Protein AF-A0A0P6WD63-F1 (afdb_monomer_lite)

Foldseek 3Di:
DDDDDDDDPDPPPPDDPDPPPCPDPCDPLNVQLVCLLQVLLVVQLVVLLVVQLVVLLVVLVVVPPPDDPCPSSCRSVVPRNVVSNVVRNVVSNVVSNVVSVD

Structure (mmCIF, N/CA/C/O backbone):
data_AF-A0A0P6WD63-F1
#
_entry.id   AF-A0A0P6WD63-F1
#
loop_
_atom_site.group_PDB
_atom_site.id
_atom_site.type_symbol
_atom_site.label_atom_id
_atom_site.label_alt_id
_atom_site.label_comp_id
_atom_site.label_asym_id
_atom_site.label_entity_id
_atom_site.label_seq_id
_atom_site.pdbx_PDB_ins_code
_atom_site.Cartn_x
_atom_site.Cartn_y
_atom_site.Cartn_z
_atom_site.occupancy
_atom_site.B_iso_or_equiv
_atom_site.auth_seq_id
_atom_site.auth_comp_id
_atom_site.auth_asym_id
_atom_site.auth_atom_id
_atom_site.pdbx_PDB_model_num
ATOM 1 N N . MET A 1 1 ? -36.103 63.529 43.605 1.00 38.47 1 MET A N 1
ATOM 2 C CA . MET A 1 1 ? -34.718 63.328 44.066 1.00 38.47 1 MET A CA 1
ATOM 3 C C . MET A 1 1 ? -34.269 62.035 43.418 1.00 38.47 1 MET A C 1
ATOM 5 O O . MET A 1 1 ? -34.887 61.037 43.757 1.00 38.47 1 MET A O 1
ATOM 9 N N . THR A 1 2 ? -33.337 62.151 42.452 1.00 42.25 2 THR A N 1
ATOM 10 C CA . THR A 1 2 ? -32.570 61.103 41.723 1.00 42.25 2 THR A CA 1
ATOM 11 C C . THR A 1 2 ? -33.393 60.052 40.963 1.00 42.25 2 THR A C 1
ATOM 13 O O . THR A 1 2 ? -34.402 59.584 41.469 1.00 42.25 2 THR A O 1
ATOM 16 N N . ASP A 1 3 ? -33.056 59.555 39.786 1.00 40.28 3 ASP A N 1
ATOM 17 C CA . ASP A 1 3 ? -32.062 59.823 38.741 1.00 40.28 3 ASP A CA 1
ATOM 18 C C . ASP A 1 3 ? -32.488 58.919 37.557 1.00 40.28 3 ASP A C 1
ATOM 20 O O . ASP A 1 3 ? -33.380 58.088 37.731 1.00 40.28 3 ASP A O 1
ATOM 24 N N . GLU A 1 4 ? -31.915 59.153 36.374 1.00 43.72 4 GLU A N 1
ATOM 25 C CA . GLU A 1 4 ? -31.454 58.146 35.390 1.00 43.72 4 GLU A CA 1
ATOM 26 C C . GLU A 1 4 ? -32.253 56.812 35.268 1.00 43.72 4 GLU A C 1
ATOM 28 O O . GLU A 1 4 ? -32.447 56.058 36.208 1.00 43.72 4 GLU A O 1
ATOM 33 N N . ASP A 1 5 ? -32.743 56.387 34.104 1.00 47.78 5 ASP A N 1
ATOM 34 C CA . ASP A 1 5 ? -31.861 56.026 33.005 1.00 47.78 5 ASP A CA 1
ATOM 35 C C . ASP A 1 5 ? -32.615 55.829 31.685 1.00 47.78 5 ASP A C 1
ATOM 37 O O . ASP A 1 5 ? -33.644 55.157 31.567 1.00 47.78 5 ASP A O 1
ATOM 41 N N . THR A 1 6 ? -31.997 56.403 30.664 1.00 50.84 6 THR A N 1
ATOM 42 C CA . THR A 1 6 ? -32.106 56.009 29.264 1.00 50.84 6 THR A CA 1
ATOM 43 C C . THR A 1 6 ? -31.570 54.579 29.139 1.00 50.84 6 THR A C 1
ATOM 45 O O . THR A 1 6 ? -30.639 54.241 29.849 1.00 50.84 6 THR A O 1
ATOM 48 N N . HIS A 1 7 ? -32.102 53.739 28.245 1.00 36.56 7 HIS A N 1
ATOM 49 C CA . HIS A 1 7 ? -31.301 52.969 27.275 1.00 36.56 7 HIS A CA 1
ATOM 50 C C . HIS A 1 7 ? -32.031 51.752 26.688 1.00 36.56 7 HIS A C 1
ATOM 52 O O . HIS A 1 7 ? -32.394 50.792 27.357 1.00 36.56 7 HIS A O 1
ATOM 58 N N . ALA A 1 8 ? -32.080 51.793 25.356 1.00 45.19 8 ALA A N 1
ATOM 59 C CA . ALA A 1 8 ? -31.787 50.678 24.468 1.00 45.19 8 ALA A CA 1
ATOM 60 C C . ALA A 1 8 ? -32.745 49.480 24.494 1.00 45.19 8 ALA A C 1
ATOM 62 O O . ALA A 1 8 ? -32.456 48.411 25.027 1.00 45.19 8 ALA A O 1
ATOM 63 N N . THR A 1 9 ? -33.792 49.597 23.679 1.00 40.25 9 THR A N 1
ATOM 64 C CA . THR A 1 9 ? -34.333 48.466 22.920 1.00 40.25 9 THR A CA 1
ATOM 65 C C . THR A 1 9 ? -33.248 47.954 21.961 1.00 40.25 9 THR A C 1
ATOM 67 O O . THR A 1 9 ? -33.247 48.249 20.769 1.00 40.25 9 THR A O 1
ATOM 70 N N . ALA A 1 10 ? -32.266 47.221 22.486 1.00 49.31 10 ALA A N 1
ATOM 71 C CA . ALA A 1 10 ? -31.372 46.418 21.675 1.00 49.31 10 ALA A CA 1
ATOM 72 C C . ALA A 1 10 ? -32.185 45.216 21.190 1.00 49.31 10 ALA A C 1
ATOM 74 O O . ALA A 1 10 ? -32.383 44.242 21.915 1.00 49.31 10 ALA A O 1
ATOM 75 N N . THR A 1 11 ? -32.694 45.291 19.961 1.00 48.81 11 THR A N 1
ATOM 76 C CA . THR A 1 11 ? -33.165 44.120 19.221 1.00 48.81 11 THR A CA 1
ATOM 77 C C . THR A 1 11 ? -31.967 43.211 18.977 1.00 48.81 11 THR A C 1
ATOM 79 O O . THR A 1 11 ? -31.318 43.262 17.932 1.00 48.81 11 THR A O 1
ATOM 82 N N . GLY A 1 12 ? -31.643 42.407 19.986 1.00 41.44 12 GLY A N 1
ATOM 83 C CA . GLY A 1 12 ? -30.788 41.247 19.858 1.00 41.44 12 GLY A CA 1
ATOM 84 C C . GLY A 1 12 ? -31.459 40.296 18.884 1.00 41.44 12 GLY A C 1
ATOM 85 O O . GLY A 1 12 ? -32.432 39.627 19.218 1.00 41.44 12 GLY A O 1
ATOM 86 N N . HIS A 1 13 ? -30.954 40.280 17.658 1.00 47.91 13 HIS A N 1
ATOM 87 C CA . HIS A 1 13 ? -31.200 39.231 16.687 1.00 47.91 13 HIS A CA 1
ATOM 88 C C . HIS A 1 13 ? -30.558 37.956 17.255 1.00 47.91 13 HIS A C 1
ATOM 90 O O . HIS A 1 13 ? -29.394 37.656 16.998 1.00 47.91 13 HIS A O 1
ATOM 96 N N . THR A 1 14 ? -31.274 37.251 18.131 1.00 54.03 14 THR A N 1
ATOM 97 C CA . THR A 1 14 ? -30.850 35.950 18.639 1.00 54.03 14 THR A CA 1
ATOM 98 C C . THR A 1 14 ? -30.989 34.948 17.503 1.00 54.03 14 THR A C 1
ATOM 100 O O . THR A 1 14 ? -32.047 34.369 17.265 1.00 54.03 14 THR A O 1
ATOM 103 N N . ALA A 1 15 ? -29.898 34.768 16.757 1.00 58.16 15 ALA A N 1
ATOM 104 C CA . ALA A 1 15 ? -29.718 33.593 15.922 1.00 58.16 15 ALA A CA 1
ATOM 105 C C . ALA A 1 15 ? -29.989 32.339 16.783 1.00 58.16 15 ALA A C 1
AT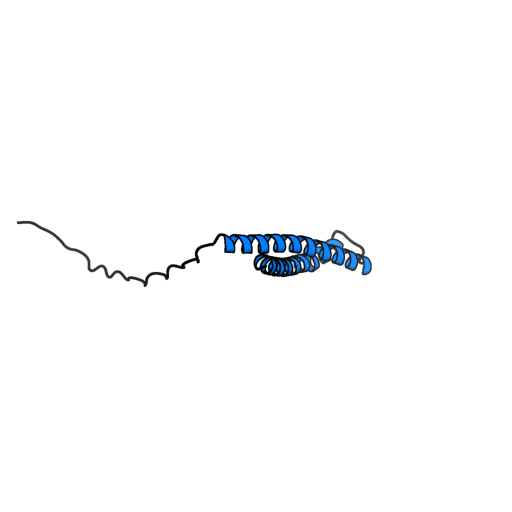OM 107 O O . ALA A 1 15 ? -29.570 32.307 17.947 1.00 58.16 15 ALA A O 1
ATOM 108 N N . PRO A 1 16 ? -30.712 31.329 16.266 1.00 61.19 16 PRO A N 1
ATOM 109 C CA . PRO A 1 16 ? -30.975 30.112 17.021 1.00 61.19 16 PRO A CA 1
ATOM 110 C C . PRO A 1 16 ? -29.643 29.474 17.448 1.00 61.19 16 PRO A C 1
ATOM 112 O O . PRO A 1 16 ? -28.690 29.499 16.664 1.00 61.19 16 PRO A O 1
ATOM 115 N N . PRO A 1 17 ? -29.548 28.926 18.674 1.00 59.34 17 PRO A N 1
ATOM 116 C CA . PRO A 1 17 ? -28.318 28.321 19.163 1.00 59.34 17 PRO A CA 1
ATOM 117 C C . PRO A 1 17 ? -27.873 27.225 18.194 1.00 59.34 17 PRO A C 1
ATOM 119 O O . PRO A 1 17 ? -28.625 26.294 17.900 1.00 59.34 17 PRO A O 1
ATOM 122 N N . GLU A 1 18 ? -26.651 27.371 17.685 1.00 65.25 18 GLU A N 1
ATOM 123 C CA . GLU A 1 18 ? -25.957 26.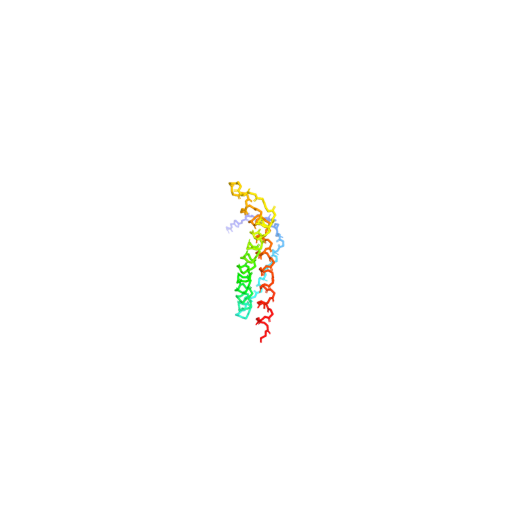368 16.886 1.00 65.25 18 GLU A CA 1
ATOM 124 C C . GLU A 1 18 ? -26.098 25.007 17.590 1.00 65.25 18 GLU A C 1
ATOM 126 O O . GLU A 1 18 ? -25.790 24.916 18.784 1.00 65.25 18 GLU A O 1
ATOM 131 N N . PRO A 1 19 ? -26.622 23.956 16.927 1.00 56.69 19 PRO A N 1
ATOM 132 C CA . PRO A 1 19 ? -26.826 22.682 17.588 1.00 56.69 19 PRO A CA 1
ATOM 133 C C . PRO A 1 19 ? -25.457 22.180 18.023 1.00 56.69 19 PRO A C 1
ATOM 135 O O . PRO A 1 19 ? -24.610 21.860 17.187 1.00 56.69 19 PRO A O 1
ATOM 138 N N . ALA A 1 20 ? -25.246 22.148 19.340 1.00 57.97 20 ALA A N 1
ATOM 139 C CA . ALA A 1 20 ? -24.062 21.597 19.963 1.00 57.97 20 ALA A CA 1
ATOM 140 C C . ALA A 1 20 ? -23.801 20.230 19.330 1.00 57.97 20 ALA A C 1
ATOM 142 O O . ALA A 1 20 ? -24.525 19.262 19.576 1.00 57.97 20 ALA A O 1
ATOM 143 N N . ARG A 1 21 ? -22.792 20.177 18.454 1.00 59.53 21 ARG A N 1
ATOM 144 C CA . ARG A 1 21 ? -22.310 18.963 17.806 1.00 59.53 21 ARG A CA 1
ATOM 145 C C . ARG A 1 21 ? -21.730 18.095 18.914 1.00 59.53 21 ARG A C 1
ATOM 147 O O . ARG A 1 21 ? -20.534 18.137 19.194 1.00 59.53 21 ARG A O 1
ATOM 154 N N . THR A 1 22 ? -22.602 17.348 19.576 1.00 54.69 22 THR A N 1
ATOM 155 C CA . THR A 1 22 ? -22.274 16.331 20.563 1.00 54.69 22 THR A CA 1
ATOM 156 C C . THR A 1 22 ? -21.496 15.254 19.827 1.00 54.69 22 THR A C 1
ATOM 158 O O . THR A 1 22 ? -22.046 14.338 19.221 1.00 54.69 22 THR A O 1
ATOM 161 N N . ARG A 1 23 ? -20.167 15.401 19.807 1.00 61.16 23 ARG A N 1
ATOM 162 C CA . ARG A 1 23 ? -19.290 14.282 19.474 1.00 61.16 23 ARG A CA 1
ATOM 163 C C . ARG A 1 23 ? -19.625 13.193 20.497 1.00 61.16 23 ARG A C 1
ATOM 165 O O . ARG A 1 23 ? -19.581 13.494 21.691 1.00 61.16 23 ARG A O 1
ATOM 172 N N . PRO A 1 24 ? -20.015 11.982 20.070 1.00 60.38 24 PRO A N 1
ATOM 173 C CA . PRO A 1 24 ? -20.307 10.914 21.012 1.00 60.38 24 PRO A CA 1
ATOM 174 C C . PRO A 1 24 ? -19.092 10.705 21.929 1.00 60.38 24 PRO A C 1
ATOM 176 O O . PRO A 1 24 ? -17.956 10.888 21.473 1.00 60.38 24 PRO A O 1
ATOM 179 N N . PRO A 1 25 ? -19.303 10.366 23.214 1.00 62.06 25 PRO A N 1
ATOM 180 C CA . PRO A 1 25 ? -18.204 10.143 24.140 1.00 62.06 25 PRO A CA 1
ATOM 181 C C . PRO A 1 25 ? -17.294 9.048 23.578 1.00 62.06 25 PRO A C 1
ATOM 183 O O . PRO A 1 25 ? -17.750 7.951 23.253 1.00 62.06 25 PRO A O 1
ATOM 186 N N . VAL A 1 26 ? -16.007 9.362 23.422 1.00 68.38 26 VAL A N 1
ATOM 187 C CA . VAL A 1 26 ? -15.012 8.411 22.920 1.00 68.38 26 VAL A CA 1
ATOM 188 C C . VAL A 1 26 ? -14.806 7.353 24.003 1.00 68.38 26 VAL A C 1
ATOM 190 O O . VAL A 1 26 ? -14.201 7.625 25.037 1.00 68.38 26 VAL A O 1
ATOM 193 N N . THR A 1 27 ? -15.360 6.156 23.813 1.00 79.56 27 THR A N 1
ATOM 194 C CA . THR A 1 27 ? -15.229 5.061 24.783 1.00 79.56 27 THR A CA 1
ATOM 195 C C . THR A 1 27 ? -13.879 4.362 24.619 1.00 79.56 27 THR A C 1
ATOM 197 O O . THR A 1 27 ? -13.335 4.292 23.513 1.00 79.56 27 THR A O 1
ATOM 200 N N . VAL A 1 28 ? -13.335 3.796 25.700 1.00 76.94 28 VAL A N 1
ATOM 201 C CA . VAL A 1 28 ? -12.105 2.974 25.658 1.00 76.94 28 VAL A CA 1
ATOM 202 C C . VAL A 1 28 ? -12.198 1.822 24.651 1.00 76.94 28 VAL A C 1
ATOM 204 O O . VAL A 1 28 ? -11.210 1.472 24.008 1.00 76.94 28 VAL A O 1
ATOM 207 N N . GLU A 1 29 ? -13.398 1.286 24.455 1.00 75.06 29 GLU A N 1
ATOM 208 C CA . GLU A 1 29 ? -13.683 0.231 23.486 1.00 75.06 29 GLU A CA 1
ATOM 209 C C . GLU A 1 29 ? -13.634 0.746 22.040 1.00 75.06 29 GLU A C 1
ATOM 211 O O . GLU A 1 29 ? -12.960 0.152 21.198 1.00 75.06 29 GLU A O 1
ATOM 216 N N . SER A 1 30 ? -14.204 1.931 21.773 1.00 74.31 30 SER A N 1
ATOM 217 C CA . SER A 1 30 ? -14.081 2.597 20.468 1.00 74.31 30 SER A CA 1
ATOM 218 C C . SER A 1 30 ? -12.627 2.954 20.129 1.00 74.31 30 SER A C 1
ATOM 220 O O . SER A 1 30 ? -12.203 2.804 18.984 1.00 74.31 30 SER A O 1
ATOM 222 N N . LEU A 1 31 ? -11.817 3.340 21.123 1.00 78.75 31 LEU A N 1
ATOM 223 C CA . LEU A 1 31 ? -10.382 3.589 20.943 1.00 78.75 31 LEU A CA 1
ATOM 224 C C . LEU A 1 31 ? -9.620 2.311 20.581 1.00 78.75 31 LEU A C 1
ATOM 226 O O . LEU A 1 31 ? -8.703 2.356 19.759 1.00 78.75 31 LEU A O 1
ATOM 230 N N . ARG A 1 32 ? -9.999 1.166 21.162 1.00 80.19 32 ARG A N 1
ATOM 231 C CA . ARG A 1 32 ? -9.395 -0.136 20.850 1.00 80.19 32 ARG A CA 1
ATOM 232 C C . ARG A 1 32 ? -9.730 -0.582 19.427 1.00 80.19 32 ARG A C 1
ATOM 234 O O . ARG A 1 32 ? -8.825 -1.004 18.709 1.00 80.19 32 ARG A O 1
ATOM 241 N N . GLU A 1 33 ? -10.984 -0.417 19.002 1.00 78.50 33 GLU A N 1
ATOM 242 C CA . GLU A 1 33 ? -11.430 -0.713 17.633 1.00 78.50 33 GLU A CA 1
ATOM 243 C C . GLU A 1 33 ? -10.726 0.186 16.607 1.00 78.50 33 GLU A C 1
ATOM 245 O O . GLU A 1 33 ? -10.215 -0.304 15.598 1.00 78.50 33 GLU A O 1
ATOM 250 N N . ILE A 1 34 ? -10.612 1.489 16.889 1.00 81.00 34 ILE A N 1
ATOM 251 C CA . ILE A 1 34 ? -9.902 2.441 16.024 1.00 81.00 34 ILE A CA 1
ATOM 252 C C . ILE A 1 34 ? -8.415 2.094 15.940 1.00 81.00 34 ILE A C 1
ATOM 254 O O . ILE A 1 34 ? -7.858 2.076 14.845 1.00 81.00 34 ILE A O 1
ATOM 258 N N . ARG A 1 35 ? -7.761 1.779 17.065 1.00 84.44 35 ARG A N 1
ATOM 259 C CA . ARG A 1 35 ? -6.333 1.431 17.081 1.00 84.44 35 ARG A CA 1
ATOM 260 C C . ARG A 1 35 ? -6.053 0.130 16.337 1.00 84.44 35 ARG A C 1
ATOM 262 O O . ARG A 1 35 ? -5.056 0.053 15.624 1.00 84.44 35 ARG A O 1
ATOM 269 N N . ALA A 1 36 ? -6.925 -0.868 16.468 1.00 80.94 36 ALA A N 1
ATOM 270 C CA . ALA A 1 36 ? -6.829 -2.103 15.702 1.00 80.94 36 ALA A CA 1
ATOM 271 C C . ALA A 1 36 ? -7.028 -1.833 14.202 1.00 80.94 36 ALA A C 1
ATOM 273 O O . ALA A 1 36 ? -6.172 -2.202 13.402 1.00 80.94 36 ALA A O 1
ATOM 274 N N . ALA A 1 37 ? -8.091 -1.124 13.815 1.00 79.31 37 ALA A N 1
ATOM 275 C CA . ALA A 1 37 ? -8.345 -0.767 12.420 1.00 79.31 37 ALA A CA 1
ATOM 276 C C . ALA A 1 37 ? -7.196 0.047 11.801 1.00 79.31 37 ALA A C 1
ATOM 278 O O . ALA A 1 37 ? -6.798 -0.227 10.672 1.00 79.31 37 ALA A O 1
ATOM 279 N N . LEU A 1 38 ? -6.624 0.996 12.547 1.00 85.56 38 LEU A N 1
ATOM 280 C CA . LEU A 1 38 ? -5.480 1.796 12.112 1.00 85.56 38 LEU A CA 1
ATOM 281 C C . LEU A 1 38 ? -4.204 0.949 12.015 1.00 85.56 38 LEU A C 1
ATOM 283 O O . LEU A 1 38 ? -3.481 1.050 11.031 1.00 85.56 38 LEU A O 1
ATOM 287 N N . GLY A 1 39 ? -3.942 0.082 12.997 1.00 86.38 39 GLY A N 1
ATOM 288 C CA . GLY A 1 39 ? -2.767 -0.791 13.013 1.00 86.38 39 GLY A CA 1
ATOM 289 C C . GLY A 1 39 ? -2.765 -1.788 11.855 1.00 86.38 39 GLY A C 1
ATOM 290 O O . GLY A 1 39 ? -1.794 -1.858 11.105 1.00 86.38 39 GLY A O 1
ATOM 291 N N . TYR A 1 40 ? -3.872 -2.509 11.656 1.00 84.56 40 TYR A N 1
ATOM 292 C CA . TYR A 1 40 ? -4.018 -3.421 10.518 1.00 84.56 40 TYR A CA 1
ATOM 293 C C . TYR A 1 40 ? -4.107 -2.661 9.188 1.00 84.56 40 TYR A C 1
ATOM 295 O O . TYR A 1 40 ? -3.540 -3.117 8.200 1.00 84.56 40 TYR A O 1
ATOM 303 N N . GLY A 1 41 ? -4.747 -1.489 9.157 1.00 83.56 41 GLY A N 1
ATOM 304 C CA . GLY A 1 41 ? -4.788 -0.616 7.982 1.00 83.56 41 GLY A CA 1
ATOM 305 C C . GLY A 1 41 ? -3.393 -0.200 7.518 1.00 83.56 41 GLY A C 1
ATOM 306 O O . GLY A 1 41 ? -3.057 -0.399 6.356 1.00 83.56 41 GLY A O 1
ATOM 307 N N . ILE A 1 42 ? -2.548 0.301 8.423 1.00 88.69 42 ILE A N 1
ATOM 308 C CA . ILE A 1 42 ? -1.164 0.690 8.108 1.00 88.69 42 ILE A CA 1
ATOM 309 C C . ILE A 1 42 ? -0.326 -0.536 7.727 1.00 88.69 42 ILE A C 1
ATOM 311 O O . ILE A 1 42 ? 0.420 -0.489 6.752 1.00 88.69 42 ILE A O 1
ATOM 315 N N . LEU A 1 43 ? -0.467 -1.653 8.447 1.00 88.69 43 LEU A N 1
ATOM 316 C CA . LEU A 1 43 ? 0.279 -2.876 8.146 1.00 88.69 43 LEU A CA 1
ATOM 317 C C . LEU A 1 43 ? -0.003 -3.371 6.720 1.00 88.69 43 LEU A C 1
ATOM 319 O O . LEU A 1 43 ? 0.923 -3.592 5.941 1.00 88.69 43 LEU A O 1
ATOM 323 N N . PHE A 1 44 ? -1.278 -3.505 6.356 1.00 86.69 44 PHE A N 1
ATOM 324 C CA . PHE A 1 44 ? -1.653 -3.948 5.015 1.00 86.69 44 PHE A CA 1
ATOM 325 C C . PHE A 1 44 ? -1.432 -2.874 3.949 1.00 86.69 44 PHE A C 1
ATOM 327 O O . PHE A 1 44 ? -1.204 -3.236 2.800 1.00 86.69 44 PHE A O 1
ATOM 334 N N . MET A 1 45 ? -1.440 -1.584 4.295 1.00 87.25 45 MET A N 1
ATOM 335 C CA . MET A 1 45 ? -0.996 -0.515 3.396 1.00 87.25 45 MET A CA 1
ATOM 336 C C . MET A 1 45 ? 0.463 -0.738 2.986 1.00 87.25 45 MET A C 1
ATOM 338 O O . MET A 1 45 ? 0.755 -0.759 1.796 1.00 87.25 45 MET A O 1
ATOM 342 N N . VAL A 1 46 ? 1.369 -0.972 3.943 1.00 88.38 46 VAL A N 1
ATOM 343 C CA . VAL A 1 46 ? 2.791 -1.225 3.647 1.00 88.38 46 VAL A CA 1
ATOM 344 C C . VAL A 1 46 ? 2.965 -2.507 2.831 1.00 88.38 46 VAL A C 1
ATOM 346 O O . VAL A 1 46 ? 3.670 -2.494 1.824 1.00 88.38 46 VAL A O 1
ATOM 349 N N . ILE A 1 47 ? 2.287 -3.594 3.213 1.00 90.19 47 ILE A N 1
ATOM 350 C CA . ILE A 1 47 ? 2.350 -4.871 2.484 1.00 90.19 47 ILE A CA 1
ATOM 351 C C . ILE A 1 47 ? 1.812 -4.709 1.058 1.00 90.19 47 ILE A C 1
ATOM 353 O O . ILE A 1 47 ? 2.472 -5.108 0.104 1.00 90.19 47 ILE A O 1
ATOM 357 N N . GLY A 1 48 ? 0.636 -4.101 0.900 1.00 85.94 48 GLY A N 1
ATOM 358 C CA . GLY A 1 48 ? 0.004 -3.880 -0.398 1.00 85.94 48 GLY A CA 1
ATOM 359 C C . GLY A 1 48 ? 0.846 -2.982 -1.297 1.00 85.94 48 GLY A C 1
ATOM 360 O O . GLY A 1 48 ? 1.083 -3.329 -2.452 1.00 85.94 48 GLY A O 1
ATOM 361 N N . GLY A 1 49 ? 1.368 -1.879 -0.755 1.00 85.88 49 GLY A N 1
ATOM 362 C CA . GLY A 1 49 ? 2.290 -0.989 -1.457 1.00 85.88 49 GLY A CA 1
ATOM 363 C C . GLY A 1 49 ? 3.561 -1.709 -1.903 1.00 85.88 49 GLY A C 1
ATOM 364 O O . GLY A 1 49 ? 3.948 -1.589 -3.063 1.00 85.88 49 GLY A O 1
ATOM 365 N N . PHE A 1 50 ? 4.173 -2.513 -1.029 1.00 86.81 50 PHE A N 1
ATOM 366 C CA . PHE A 1 50 ? 5.366 -3.290 -1.364 1.00 86.81 50 PHE A CA 1
ATOM 367 C C . PHE A 1 50 ? 5.088 -4.321 -2.465 1.00 86.81 50 PHE A C 1
ATOM 369 O O . PHE A 1 50 ? 5.785 -4.332 -3.477 1.00 86.81 50 PHE A O 1
ATOM 376 N N . VAL A 1 51 ? 4.037 -5.136 -2.317 1.00 87.75 51 VAL A N 1
ATOM 377 C CA . VAL A 1 51 ? 3.668 -6.184 -3.285 1.00 87.75 51 VAL A CA 1
ATOM 378 C C . VAL A 1 51 ? 3.345 -5.590 -4.654 1.00 87.75 51 VAL A C 1
ATOM 380 O O . VAL A 1 51 ? 3.850 -6.077 -5.663 1.00 87.75 51 VAL A O 1
ATOM 383 N N . PHE A 1 52 ? 2.551 -4.519 -4.711 1.00 84.81 52 PHE A N 1
ATOM 384 C CA . PHE A 1 52 ? 2.211 -3.877 -5.981 1.00 84.81 52 PHE A CA 1
ATOM 385 C C . PHE A 1 52 ? 3.402 -3.169 -6.617 1.00 84.81 52 PHE A C 1
ATOM 387 O O . PHE A 1 52 ? 3.558 -3.232 -7.831 1.00 84.81 52 PHE A O 1
ATOM 394 N N . THR A 1 53 ? 4.265 -2.529 -5.827 1.00 83.44 53 THR A N 1
ATOM 395 C CA . THR A 1 53 ? 5.490 -1.918 -6.360 1.00 83.44 53 THR A CA 1
ATOM 396 C C . THR A 1 53 ? 6.384 -2.989 -6.983 1.00 83.44 53 THR A C 1
ATOM 398 O O . THR A 1 53 ? 6.859 -2.817 -8.102 1.00 83.44 53 THR A O 1
ATOM 401 N N . LEU A 1 54 ? 6.550 -4.129 -6.306 1.00 84.94 54 LEU A N 1
ATOM 402 C CA . LEU A 1 54 ? 7.345 -5.259 -6.786 1.00 84.94 54 LEU A CA 1
ATOM 403 C C . LEU A 1 54 ? 6.726 -5.900 -8.042 1.00 84.94 54 LEU A C 1
ATOM 405 O O . LEU A 1 54 ? 7.442 -6.199 -8.996 1.00 84.94 54 LEU A O 1
ATOM 409 N N . ALA A 1 55 ? 5.395 -6.013 -8.095 1.00 84.56 55 ALA A N 1
ATOM 410 C CA . ALA A 1 55 ? 4.665 -6.426 -9.293 1.00 84.56 55 ALA A CA 1
ATOM 411 C C . ALA A 1 55 ? 4.835 -5.428 -10.453 1.00 84.56 55 ALA A C 1
ATOM 413 O O . ALA A 1 55 ? 5.034 -5.846 -11.590 1.00 84.56 55 ALA A O 1
ATOM 414 N N . GLY A 1 56 ? 4.819 -4.123 -10.170 1.00 80.25 56 GLY A N 1
ATOM 415 C CA . GLY A 1 56 ? 5.082 -3.070 -11.149 1.00 80.25 56 GLY A CA 1
ATOM 416 C C . GLY A 1 56 ? 6.497 -3.165 -11.721 1.00 80.25 56 GLY A C 1
ATOM 417 O O . GLY A 1 56 ? 6.664 -3.110 -12.934 1.00 80.25 56 GLY A O 1
ATOM 418 N N . PHE A 1 57 ? 7.512 -3.383 -10.878 1.00 79.38 57 PHE A N 1
ATOM 419 C CA . PHE A 1 57 ? 8.882 -3.637 -11.343 1.00 79.38 57 PHE A CA 1
ATOM 420 C C . PHE A 1 57 ? 8.972 -4.901 -12.208 1.00 79.38 57 PHE A C 1
ATOM 422 O O . PH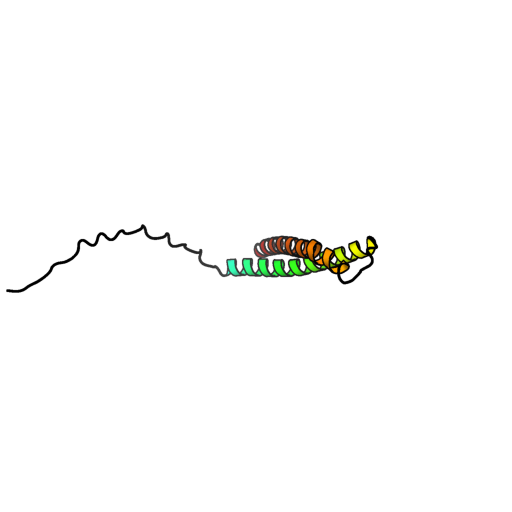E A 1 57 ? 9.623 -4.875 -13.251 1.00 79.38 57 PHE A O 1
ATOM 429 N N . GLY A 1 58 ? 8.289 -5.982 -11.819 1.00 80.12 58 GLY A N 1
ATOM 430 C CA . GLY A 1 58 ? 8.215 -7.211 -12.613 1.00 80.12 58 GLY A CA 1
ATOM 431 C C . GLY A 1 58 ? 7.548 -7.004 -13.976 1.00 80.12 58 GLY A C 1
ATOM 432 O O . GLY A 1 58 ? 8.052 -7.486 -14.988 1.00 80.12 58 GLY A O 1
ATOM 433 N N . PHE A 1 59 ? 6.460 -6.234 -14.023 1.00 79.69 59 PHE A N 1
ATOM 434 C CA . PHE A 1 59 ? 5.769 -5.879 -15.262 1.00 79.69 59 PHE A CA 1
ATOM 435 C C . PHE A 1 59 ? 6.667 -5.067 -16.202 1.00 79.69 59 PHE A C 1
ATOM 437 O O . PHE A 1 59 ? 6.801 -5.406 -17.377 1.00 79.69 59 PHE A O 1
ATOM 444 N N . THR A 1 60 ? 7.336 -4.041 -15.675 1.00 74.50 60 THR A N 1
ATOM 445 C CA . THR A 1 60 ? 8.287 -3.220 -16.436 1.00 74.50 60 THR A CA 1
ATOM 446 C C . THR A 1 60 ? 9.455 -4.058 -16.970 1.00 74.50 60 THR A C 1
ATOM 448 O O . THR A 1 60 ? 9.859 -3.887 -18.119 1.00 74.50 60 THR A O 1
ATOM 451 N N . ALA A 1 61 ? 9.963 -5.009 -16.177 1.00 76.38 61 ALA A N 1
ATOM 452 C CA . ALA A 1 61 ? 11.016 -5.927 -16.605 1.00 76.38 61 ALA A CA 1
ATOM 453 C C . ALA A 1 61 ? 10.552 -6.886 -17.720 1.00 76.38 61 ALA A C 1
ATOM 455 O O . ALA A 1 61 ? 11.300 -7.120 -18.667 1.00 76.38 61 ALA A O 1
ATOM 456 N N . MET A 1 62 ? 9.320 -7.408 -17.647 1.00 77.75 62 MET A N 1
ATOM 457 C CA . MET A 1 62 ? 8.749 -8.274 -18.691 1.00 77.75 62 MET A CA 1
ATOM 458 C C . MET A 1 62 ? 8.476 -7.535 -20.002 1.00 77.75 62 MET A C 1
ATOM 460 O O . MET A 1 62 ? 8.674 -8.103 -21.072 1.00 77.75 62 MET A O 1
ATOM 464 N N . MET A 1 63 ? 8.035 -6.278 -19.933 1.00 74.88 63 MET A N 1
ATOM 465 C CA . MET A 1 63 ? 7.713 -5.480 -21.120 1.00 74.88 63 MET A CA 1
ATOM 466 C C . MET A 1 63 ? 8.950 -4.985 -21.885 1.00 74.88 63 MET A C 1
ATOM 468 O O . MET A 1 63 ? 8.808 -4.357 -22.931 1.00 74.88 63 MET A O 1
ATOM 472 N N . GLY A 1 64 ? 10.166 -5.262 -21.397 1.00 65.88 64 GLY A N 1
ATOM 473 C CA . GLY A 1 64 ? 11.406 -4.962 -22.116 1.00 65.88 64 GLY A CA 1
ATOM 474 C C . GLY A 1 64 ? 11.657 -3.468 -22.330 1.00 65.88 64 GLY A C 1
ATOM 475 O O . GLY A 1 64 ? 12.472 -3.099 -23.174 1.00 65.88 64 GLY A O 1
ATOM 476 N N . THR A 1 65 ? 10.971 -2.594 -21.584 1.00 62.34 65 THR A N 1
ATOM 477 C CA . THR A 1 65 ? 11.197 -1.152 -21.655 1.00 62.34 65 THR A CA 1
ATOM 478 C C . THR A 1 65 ? 12.568 -0.868 -21.056 1.00 62.34 65 THR A C 1
ATOM 480 O O . THR A 1 65 ? 12.740 -0.887 -19.837 1.00 62.34 65 THR A O 1
ATOM 483 N N . SER A 1 66 ? 13.566 -0.656 -21.909 1.00 58.16 66 SER A N 1
ATOM 484 C CA . SER A 1 66 ? 14.912 -0.261 -21.506 1.00 58.16 66 SER A CA 1
ATOM 485 C C . SER A 1 66 ? 14.828 0.976 -20.610 1.00 58.16 66 SER A C 1
ATOM 487 O O . SER A 1 66 ? 14.359 2.028 -21.043 1.00 58.16 66 SER A O 1
ATOM 489 N N . CYS A 1 67 ? 15.239 0.823 -19.350 1.00 62.88 67 CYS A N 1
ATOM 490 C CA . CYS A 1 67 ? 15.172 1.843 -18.311 1.00 62.88 67 CYS A CA 1
ATOM 491 C C . CYS A 1 67 ? 16.109 3.020 -18.607 1.00 62.88 67 CYS A C 1
ATOM 493 O O . CYS A 1 67 ? 17.187 3.122 -18.030 1.00 62.88 67 CYS A O 1
ATOM 495 N N . PHE A 1 68 ? 15.698 3.922 -19.493 1.00 53.53 68 PHE A N 1
ATOM 496 C CA . PHE A 1 68 ? 16.303 5.243 -19.603 1.00 53.53 68 PHE A CA 1
ATOM 497 C C . PHE A 1 68 ? 15.839 6.084 -18.401 1.00 53.53 68 PHE A C 1
ATOM 499 O O . PHE A 1 68 ? 14.640 6.255 -18.184 1.00 53.53 68 PHE A O 1
ATOM 506 N N . GLU A 1 69 ? 16.791 6.516 -17.569 1.00 52.38 69 GLU A N 1
ATOM 507 C CA . GLU A 1 69 ? 16.654 7.571 -16.546 1.00 52.38 69 GLU A CA 1
ATOM 508 C C . GLU A 1 69 ? 15.321 7.608 -15.765 1.00 52.38 69 GLU A C 1
ATOM 510 O O . GLU A 1 69 ? 14.531 8.542 -15.862 1.00 52.38 69 GLU A O 1
ATOM 515 N N . GLY A 1 70 ? 15.043 6.590 -14.945 1.00 57.38 70 GLY A N 1
ATOM 516 C CA . GLY A 1 70 ? 13.973 6.677 -13.937 1.00 57.38 70 GLY A CA 1
ATOM 517 C C . GLY A 1 70 ? 12.543 6.416 -14.429 1.00 57.38 70 GLY A C 1
ATOM 518 O O . GLY A 1 70 ? 11.651 6.241 -13.595 1.00 57.38 70 GLY A O 1
ATOM 519 N N . PHE A 1 71 ? 12.312 6.255 -15.737 1.00 61.84 71 PHE A N 1
ATOM 520 C CA . PHE A 1 71 ? 10.986 5.900 -16.274 1.00 61.84 71 PHE A CA 1
ATOM 521 C C . PHE A 1 71 ? 10.482 4.539 -15.758 1.00 61.84 71 PHE A C 1
ATOM 523 O O . PHE A 1 71 ? 9.292 4.355 -15.497 1.00 61.84 71 PHE A O 1
ATOM 530 N N . CYS A 1 72 ? 11.409 3.606 -15.511 1.00 66.00 72 CYS A N 1
ATOM 531 C CA . CYS A 1 72 ? 11.097 2.283 -14.968 1.00 66.00 72 CYS A CA 1
ATOM 532 C C . CYS A 1 72 ? 10.566 2.299 -13.536 1.00 66.00 72 CYS A C 1
ATOM 534 O O . CYS A 1 72 ? 9.846 1.381 -13.163 1.00 66.00 72 CYS A O 1
ATOM 536 N N . ALA A 1 73 ? 10.910 3.315 -12.742 1.00 65.19 73 ALA A N 1
ATOM 537 C CA . ALA A 1 73 ? 10.347 3.498 -11.408 1.00 65.19 73 ALA A CA 1
ATOM 538 C C . ALA A 1 73 ? 9.043 4.303 -11.461 1.00 65.19 73 ALA A C 1
ATOM 540 O O . ALA A 1 73 ? 8.187 4.138 -10.600 1.00 65.19 73 ALA A O 1
ATOM 541 N N . TYR A 1 74 ? 8.849 5.118 -12.498 1.00 68.19 74 TYR A N 1
ATOM 542 C CA . TYR A 1 74 ? 7.690 5.994 -12.633 1.00 68.19 74 TYR A CA 1
ATOM 543 C C . TYR A 1 74 ? 6.376 5.217 -12.758 1.00 68.19 74 TYR A C 1
ATOM 545 O O . TYR A 1 74 ? 5.423 5.507 -12.043 1.00 68.19 74 TYR A O 1
ATOM 553 N N . VAL A 1 75 ? 6.327 4.181 -13.601 1.00 70.88 75 VAL A N 1
ATOM 554 C CA . VAL A 1 75 ? 5.111 3.367 -13.784 1.00 70.88 75 VAL A CA 1
ATOM 555 C C . VAL A 1 75 ? 4.736 2.583 -12.511 1.00 70.88 75 VAL A C 1
ATOM 557 O O . VAL A 1 75 ? 3.590 2.698 -12.062 1.00 70.88 75 VAL A O 1
ATOM 560 N N . PRO A 1 76 ? 5.664 1.850 -11.859 1.00 71.44 76 PRO A N 1
ATOM 561 C CA . PRO A 1 76 ? 5.395 1.207 -10.576 1.00 71.44 76 PRO A CA 1
ATOM 562 C C . PRO A 1 76 ? 4.980 2.200 -9.493 1.00 71.44 76 PRO A C 1
ATOM 564 O O . PRO A 1 76 ? 4.078 1.907 -8.719 1.00 71.44 76 PRO A O 1
ATOM 567 N N . PHE A 1 77 ? 5.605 3.376 -9.432 1.00 72.38 77 PHE A N 1
ATOM 568 C CA . PHE A 1 77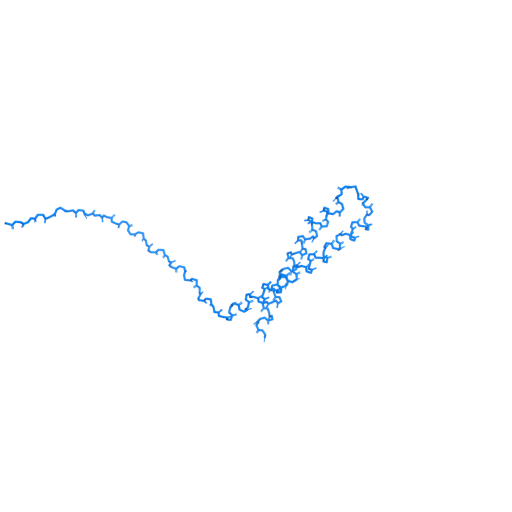 ? 5.404 4.304 -8.322 1.00 72.38 77 PHE A CA 1
ATOM 569 C C . PHE A 1 77 ? 4.191 5.225 -8.499 1.00 72.38 77 PHE A C 1
ATOM 571 O O . PHE A 1 77 ? 3.567 5.590 -7.508 1.00 72.38 77 PHE A O 1
ATOM 578 N N . LEU A 1 78 ? 3.815 5.580 -9.732 1.00 75.81 78 LEU A N 1
ATOM 579 C CA . LEU A 1 78 ? 2.620 6.390 -9.998 1.00 75.81 78 LEU A CA 1
ATOM 580 C C . LEU A 1 78 ? 1.334 5.575 -10.071 1.00 75.81 78 LEU A C 1
ATOM 582 O O . LEU A 1 78 ? 0.282 6.083 -9.695 1.00 75.81 78 LEU A O 1
ATOM 586 N N . TYR A 1 79 ? 1.393 4.340 -10.571 1.00 75.69 79 TYR A N 1
ATOM 587 C CA . TYR A 1 79 ? 0.184 3.549 -10.800 1.00 75.69 79 TYR A CA 1
ATOM 588 C C . TYR A 1 79 ? 0.066 2.406 -9.802 1.00 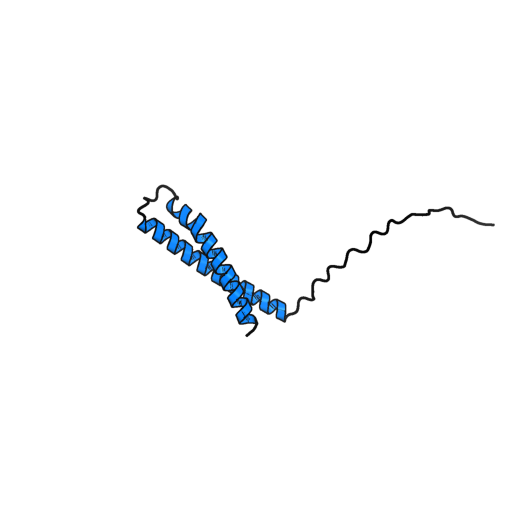75.69 79 TYR A C 1
ATOM 590 O O . TYR A 1 79 ? -0.939 2.299 -9.101 1.00 75.69 79 TYR A O 1
ATOM 598 N N . PHE A 1 80 ? 1.095 1.569 -9.681 1.00 78.25 80 PHE A N 1
ATOM 599 C CA . PHE A 1 80 ? 0.992 0.362 -8.867 1.00 78.25 80 PHE A CA 1
ATOM 600 C C . PHE A 1 80 ? 1.076 0.661 -7.368 1.00 78.25 80 PHE A C 1
ATOM 602 O O . PHE A 1 80 ? 0.251 0.159 -6.608 1.00 78.25 80 PHE A O 1
ATOM 609 N N . ALA A 1 81 ? 2.006 1.511 -6.929 1.00 79.12 81 ALA A N 1
ATOM 610 C CA . ALA A 1 81 ? 2.180 1.831 -5.517 1.00 79.12 81 ALA A CA 1
ATOM 611 C C . ALA A 1 81 ? 0.918 2.471 -4.908 1.00 79.12 81 ALA A C 1
ATOM 613 O O . ALA A 1 81 ? 0.450 1.950 -3.899 1.00 79.12 81 ALA A O 1
ATOM 614 N N . PRO A 1 82 ? 0.269 3.494 -5.503 1.00 82.19 82 PRO A N 1
ATOM 615 C CA . PRO A 1 82 ? -0.938 4.080 -4.922 1.00 82.19 82 PRO A CA 1
ATOM 616 C C . PRO A 1 82 ? -2.101 3.090 -4.891 1.00 82.19 82 PRO A C 1
ATOM 618 O O . PRO A 1 82 ? -2.813 3.023 -3.891 1.00 82.19 82 PRO A O 1
ATOM 621 N N . LEU A 1 83 ? -2.258 2.266 -5.934 1.00 83.00 83 LEU A N 1
ATOM 622 C CA . LEU A 1 83 ? -3.266 1.205 -5.955 1.00 83.00 83 LEU A CA 1
ATOM 623 C C . LEU A 1 83 ? -3.030 0.187 -4.833 1.00 83.00 83 LEU A C 1
ATOM 625 O O . LEU A 1 83 ? -3.966 -0.151 -4.109 1.00 83.00 83 LEU A O 1
ATOM 629 N N . GLY A 1 84 ? -1.783 -0.244 -4.638 1.00 82.38 84 GLY A N 1
ATOM 630 C CA . GLY A 1 84 ? -1.396 -1.156 -3.565 1.00 82.38 84 GLY A CA 1
ATOM 631 C C . GLY A 1 84 ? -1.590 -0.565 -2.172 1.00 82.38 84 GLY A C 1
ATOM 632 O O . GLY A 1 84 ? -2.079 -1.253 -1.278 1.00 82.38 84 GLY A O 1
ATOM 633 N N . LEU A 1 85 ? -1.265 0.717 -1.989 1.00 85.81 85 LEU A N 1
ATOM 634 C CA . LEU A 1 85 ? -1.448 1.431 -0.725 1.00 85.81 85 LEU A CA 1
ATOM 635 C C . LEU A 1 85 ? -2.936 1.586 -0.385 1.00 85.81 85 LEU A C 1
ATOM 637 O O . LEU A 1 85 ? -3.333 1.293 0.741 1.00 85.81 85 LEU A O 1
ATOM 641 N N . ILE A 1 86 ? -3.769 1.998 -1.346 1.00 87.38 86 ILE A N 1
ATOM 642 C CA . ILE A 1 86 ? -5.211 2.203 -1.139 1.00 87.38 86 ILE A CA 1
ATOM 643 C C . ILE A 1 86 ? -5.912 0.862 -0.905 1.00 87.38 86 ILE A C 1
ATOM 645 O O . ILE A 1 86 ? -6.635 0.709 0.081 1.00 87.38 86 ILE A O 1
ATOM 649 N N . ALA A 1 87 ? -5.684 -0.125 -1.775 1.00 87.06 87 ALA A N 1
ATOM 650 C CA . ALA A 1 87 ? -6.294 -1.444 -1.639 1.00 87.06 87 ALA A CA 1
ATOM 651 C C . ALA A 1 87 ? -5.835 -2.139 -0.349 1.00 87.06 87 ALA A C 1
ATOM 653 O O . ALA A 1 87 ? -6.662 -2.679 0.388 1.00 87.06 87 ALA A O 1
ATOM 654 N N . GLY A 1 88 ? -4.538 -2.059 -0.038 1.00 86.12 88 GLY A N 1
ATOM 655 C CA . GLY A 1 88 ? -3.957 -2.571 1.198 1.00 86.12 88 GLY A CA 1
ATOM 656 C C . GLY A 1 88 ? -4.557 -1.911 2.436 1.00 86.12 88 GLY A C 1
ATOM 657 O O . GLY A 1 88 ? -5.006 -2.606 3.345 1.00 86.12 88 GLY A O 1
ATOM 658 N N . PHE A 1 89 ? -4.664 -0.581 2.456 1.00 86.06 89 PHE A N 1
ATOM 659 C CA . PHE A 1 89 ? -5.257 0.138 3.582 1.00 86.06 89 PHE A CA 1
ATOM 660 C C . PHE A 1 89 ? -6.732 -0.218 3.791 1.00 86.06 89 PHE A C 1
ATOM 662 O O . PHE A 1 89 ? -7.141 -0.506 4.915 1.00 86.06 89 PHE A O 1
ATOM 669 N N . VAL A 1 90 ? -7.539 -0.246 2.724 1.00 86.56 90 VAL A N 1
ATOM 670 C CA . VAL A 1 90 ? -8.972 -0.579 2.814 1.00 86.56 90 VAL A CA 1
ATOM 671 C C . VAL A 1 90 ? -9.171 -2.017 3.291 1.00 86.56 90 VAL A C 1
ATOM 673 O O . VAL A 1 90 ? -10.016 -2.269 4.154 1.00 86.56 90 VAL A O 1
ATOM 676 N N . LEU A 1 91 ? -8.385 -2.960 2.767 1.00 87.50 91 LEU A N 1
ATOM 677 C CA . LEU A 1 91 ? -8.450 -4.360 3.174 1.00 87.50 91 LEU A CA 1
ATOM 678 C C . LEU A 1 91 ? -8.007 -4.531 4.635 1.00 87.50 91 LEU A C 1
ATOM 680 O O . LEU A 1 91 ? -8.722 -5.148 5.426 1.00 87.50 91 LEU A O 1
ATOM 684 N N . GLY A 1 92 ? -6.892 -3.910 5.022 1.00 81.62 92 GLY A N 1
ATOM 685 C CA . GLY A 1 92 ? -6.382 -3.912 6.392 1.00 81.62 92 GLY A CA 1
ATOM 686 C C . GLY A 1 92 ? -7.335 -3.280 7.396 1.00 81.62 92 GLY A C 1
ATOM 687 O O . GLY A 1 92 ? -7.554 -3.835 8.470 1.00 81.62 92 GLY A O 1
ATOM 688 N N . ALA A 1 93 ? -7.964 -2.160 7.038 1.00 80.50 93 ALA A N 1
ATOM 689 C CA . ALA A 1 93 ? -8.943 -1.489 7.884 1.00 80.50 93 ALA A CA 1
ATOM 690 C C . ALA A 1 93 ? -10.199 -2.352 8.088 1.00 80.50 93 ALA A C 1
ATOM 692 O O . ALA A 1 93 ? -10.707 -2.434 9.208 1.00 80.50 93 ALA A O 1
ATOM 693 N N . LYS A 1 94 ? -10.678 -3.047 7.043 1.00 81.94 94 LYS A N 1
ATOM 694 C CA . LYS A 1 94 ? -11.804 -3.991 7.157 1.00 81.94 94 LYS A CA 1
ATOM 695 C C . LYS A 1 94 ? -11.462 -5.190 8.043 1.00 81.94 94 LYS A C 1
ATOM 697 O O . LYS A 1 94 ? -12.257 -5.539 8.914 1.00 81.94 94 LYS A O 1
ATOM 702 N N . ILE A 1 95 ? -10.279 -5.782 7.868 1.00 82.94 95 ILE A N 1
ATOM 703 C CA . ILE A 1 95 ? -9.813 -6.910 8.690 1.00 82.94 95 ILE A CA 1
ATOM 704 C C . ILE A 1 95 ? -9.618 -6.472 10.148 1.00 82.94 95 ILE A C 1
ATOM 706 O O . ILE A 1 95 ? -10.047 -7.168 11.064 1.00 82.94 95 ILE A O 1
ATOM 710 N N . GLY A 1 96 ? -9.029 -5.295 10.377 1.00 75.38 96 GLY A N 1
ATOM 711 C CA . GLY A 1 96 ? -8.806 -4.755 11.716 1.00 75.38 96 GLY A CA 1
ATOM 712 C C . GLY A 1 96 ? -10.097 -4.425 12.463 1.00 75.38 96 GLY A C 1
ATOM 713 O O . GLY A 1 96 ? -10.194 -4.711 13.652 1.00 75.38 96 GLY A O 1
ATOM 714 N N . ARG A 1 97 ? -11.113 -3.902 11.761 1.00 74.69 97 ARG A N 1
ATOM 715 C CA . ARG A 1 97 ? -12.476 -3.727 12.296 1.00 74.69 97 ARG A CA 1
ATOM 716 C C . ARG A 1 97 ? -13.111 -5.063 12.680 1.00 74.69 97 ARG A C 1
ATOM 718 O O . ARG A 1 97 ? -13.651 -5.183 13.773 1.00 74.69 97 ARG A O 1
ATOM 725 N N . ALA A 1 98 ? -13.044 -6.062 11.796 1.00 74.25 98 ALA A N 1
ATOM 726 C CA . ALA A 1 98 ? -13.626 -7.379 12.051 1.00 74.25 98 ALA A CA 1
ATOM 727 C C . ALA A 1 98 ? -12.969 -8.063 13.259 1.00 74.25 98 ALA A C 1
ATOM 729 O O . ALA A 1 98 ? -13.667 -8.581 14.123 1.00 74.25 98 ALA A O 1
ATOM 730 N N . LYS A 1 99 ? -11.638 -7.983 13.361 1.00 73.62 99 LYS A N 1
ATOM 731 C CA . LYS A 1 99 ? -10.866 -8.595 14.447 1.00 73.62 99 LYS A CA 1
ATOM 732 C C . LYS A 1 99 ? -10.979 -7.861 15.787 1.00 73.62 99 LYS A C 1
ATOM 734 O O . LYS A 1 99 ? -10.674 -8.432 16.822 1.00 73.62 99 LYS A O 1
ATOM 739 N N . ALA A 1 100 ? -11.395 -6.598 15.781 1.00 65.31 100 ALA A N 1
ATOM 740 C CA . ALA A 1 100 ? -11.696 -5.860 17.004 1.00 65.31 100 ALA A CA 1
ATOM 741 C C . ALA A 1 100 ? -13.094 -6.165 17.571 1.00 65.31 100 ALA A C 1
ATOM 743 O O . ALA A 1 100 ? -13.353 -5.832 18.722 1.00 65.31 100 ALA A O 1
ATOM 744 N N . ARG A 1 101 ? -13.982 -6.774 16.770 1.00 62.97 101 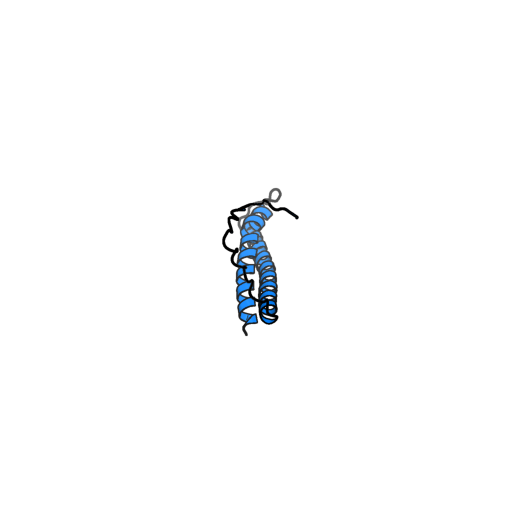ARG A N 1
ATOM 745 C CA . ARG A 1 101 ? -15.322 -7.222 17.189 1.00 62.97 101 ARG A CA 1
ATOM 746 C C . ARG A 1 101 ? -15.378 -8.683 17.647 1.00 62.97 101 ARG A C 1
ATOM 748 O O . ARG A 1 101 ? -16.426 -9.103 18.127 1.00 62.97 101 ARG A O 1
ATOM 755 N N . SER A 1 102 ? -14.306 -9.444 17.435 1.00 58.03 102 SER A N 1
ATOM 756 C CA . SER A 1 102 ? -14.146 -10.854 17.822 1.00 58.03 102 SER A CA 1
ATOM 757 C C . SER A 1 102 ? -13.314 -10.979 19.087 1.00 58.03 102 SER A C 1
ATOM 759 O O . SER A 1 102 ? -13.704 -11.769 19.967 1.00 58.03 102 SER A O 1
#

Secondary structure (DSSP, 8-state):
--------------PPPP----PPP--HHHHHHHHHHHHHHHHHHHHHHHHHHHHHHHHHHHTT----TTHHHHHIIIIIHHHHHHHHHHHHHHHHHHHH--

pLDDT: mean 71.18, std 14.47, range [36.56, 90.19]

Organism: NCBI:txid665126

Radius of gyration: 28.76 Å; chains: 1; bounding box: 51×74×66 Å

Sequence (102 aa):
MTDEDTHATATGHTAPPEPARTRPPVTVESLREIRAALGYGILFMVIGGFVFTLAGFGFTAMMGTSCFEGFCAYVPFLYFAPLGLIAGFVLGAKIGRAKARS